Protein AF-A0A2W4R4I9-F1 (afdb_monomer_lite)

Foldseek 3Di:
DDPLVVLLVLLVVLCVVVVDDLDAFPDKDKAAFPQDQASRPRGTRHSVFIWIFGFHDDDPVRNVRHTHIHGPSSVVSNLVNSCVVCVPDNDDPPDDPVVPPPPDPPPPPDDDDDDDDDDD

pLDDT: mean 76.65, std 21.58, range [35.81, 97.25]

Secondary structure (DSSP, 8-state):
--HHHHHHHHHHHHHHTTSS-SSPPSEEEEEE--SPBPTTT-SB--TTSEEEEEE----TT-TT-PEEEEEHHHHHHHHHHHHHH-TTS-PPPS--------------------------

Sequence (120 aa):
MSDDNVLIEKAREAIQSGRLPRRPPVRMWGGPGVGHHCPICREPVTAEQIEYELEFPRDEFDPDGGSEHVHLRCYDAWEVVRNSLDPGRASPPAGSIERDGVKHPAEFVVGSPPSPRQAA

Radius of gyration: 24.02 Å; chains: 1; bounding box: 82×42×50 Å

Structure (mmCIF, N/CA/C/O backbone):
data_AF-A0A2W4R4I9-F1
#
_entry.id   AF-A0A2W4R4I9-F1
#
loop_
_atom_site.group_PDB
_atom_site.id
_atom_site.type_symbol
_atom_site.label_atom_id
_atom_site.label_alt_id
_atom_site.label_comp_id
_atom_site.label_asym_id
_atom_site.label_entity_id
_atom_site.label_seq_id
_atom_site.pdbx_PDB_ins_code
_atom_site.Cartn_x
_atom_site.Cartn_y
_atom_site.Cartn_z
_atom_site.occupancy
_atom_site.B_iso_or_equiv
_atom_site.auth_seq_id
_atom_site.auth_comp_id
_atom_site.auth_asym_id
_atom_site.auth_atom_id
_atom_site.pdbx_PDB_model_num
ATOM 1 N N . MET A 1 1 ? -15.138 -16.263 10.183 1.00 53.09 1 MET A N 1
ATOM 2 C CA . MET A 1 1 ? -14.042 -16.008 9.228 1.00 53.09 1 MET A CA 1
ATOM 3 C C . MET A 1 1 ? -13.382 -14.737 9.708 1.00 53.09 1 MET A C 1
ATOM 5 O O . MET A 1 1 ? -14.089 -13.749 9.825 1.00 53.09 1 MET A O 1
ATOM 9 N N . SER A 1 2 ? -12.126 -14.803 10.141 1.00 70.44 2 SER A N 1
ATOM 10 C CA . SER A 1 2 ? -11.438 -13.645 10.724 1.00 70.44 2 SER A CA 1
ATOM 11 C C . SER A 1 2 ? -11.252 -12.557 9.670 1.00 70.44 2 SER A C 1
ATOM 13 O O . SER A 1 2 ? -11.031 -12.890 8.502 1.00 70.44 2 SER A O 1
ATOM 15 N N . ASP A 1 3 ? -11.309 -11.290 10.076 1.00 79.56 3 ASP A N 1
ATOM 16 C CA . ASP A 1 3 ? -11.022 -10.135 9.216 1.00 79.56 3 ASP A CA 1
ATOM 17 C C . ASP A 1 3 ? -9.697 -10.299 8.455 1.00 79.56 3 ASP A C 1
ATOM 19 O O . ASP A 1 3 ? -9.600 -9.932 7.286 1.00 79.56 3 ASP A O 1
ATOM 23 N N . ASP A 1 4 ? -8.715 -10.972 9.060 1.00 82.62 4 ASP A N 1
ATOM 24 C CA . ASP A 1 4 ? -7.433 -11.296 8.433 1.00 82.62 4 ASP A CA 1
ATOM 25 C C . ASP A 1 4 ? -7.590 -12.156 7.170 1.00 82.62 4 ASP A C 1
ATOM 27 O O . ASP A 1 4 ? -6.949 -11.892 6.160 1.00 82.62 4 ASP A O 1
ATOM 31 N N . ASN A 1 5 ? -8.486 -13.149 7.166 1.00 89.38 5 ASN A N 1
ATOM 32 C CA . ASN A 1 5 ? -8.686 -14.012 5.996 1.00 89.38 5 ASN A CA 1
ATOM 33 C C . ASN A 1 5 ? -9.348 -13.241 4.839 1.00 89.38 5 ASN A C 1
ATOM 35 O O . ASN A 1 5 ? -8.988 -13.412 3.676 1.00 89.38 5 ASN A O 1
ATOM 39 N N . VAL A 1 6 ? -10.249 -12.309 5.164 1.00 93.94 6 VAL A N 1
ATOM 40 C CA . VAL A 1 6 ? -10.828 -11.394 4.168 1.00 93.94 6 VAL A CA 1
ATOM 41 C C . VAL A 1 6 ? -9.747 -10.490 3.567 1.00 93.94 6 VAL A C 1
ATOM 43 O O . VAL A 1 6 ? -9.737 -10.270 2.355 1.00 93.94 6 VAL A O 1
ATOM 46 N N . LEU A 1 7 ? -8.814 -9.984 4.379 1.00 95.25 7 LEU A N 1
ATOM 47 C CA . LEU A 1 7 ? -7.695 -9.178 3.885 1.00 95.25 7 LEU A CA 1
ATOM 48 C C . LEU A 1 7 ? -6.7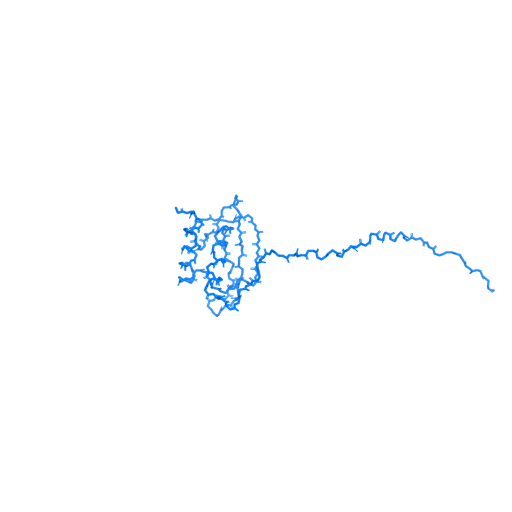36 -9.986 3.005 1.00 95.25 7 LEU A C 1
ATOM 50 O O . LEU A 1 7 ? -6.266 -9.462 1.997 1.00 95.25 7 LEU A O 1
ATOM 54 N N . ILE A 1 8 ? -6.495 -11.260 3.322 1.00 95.06 8 ILE A N 1
ATOM 55 C CA . ILE A 1 8 ? -5.680 -12.166 2.499 1.00 95.06 8 ILE A CA 1
ATOM 56 C C . ILE A 1 8 ? -6.299 -12.360 1.107 1.00 95.06 8 ILE A C 1
ATOM 58 O O . ILE A 1 8 ? -5.595 -12.257 0.099 1.00 95.06 8 ILE A O 1
ATOM 62 N N . GLU A 1 9 ? -7.611 -12.590 1.019 1.00 95.44 9 GLU A N 1
ATOM 63 C CA . GLU A 1 9 ? -8.299 -12.710 -0.275 1.00 95.44 9 GLU A CA 1
ATOM 64 C C . GLU A 1 9 ? -8.234 -11.405 -1.078 1.00 95.44 9 GLU A C 1
ATOM 66 O O . GLU A 1 9 ? -7.878 -11.412 -2.260 1.00 95.44 9 GLU A O 1
ATOM 71 N N . LYS A 1 10 ? -8.480 -10.262 -0.426 1.00 96.38 10 LYS A N 1
ATOM 72 C CA . LYS A 1 10 ? -8.365 -8.940 -1.062 1.00 96.38 10 LYS A CA 1
ATOM 73 C C . LYS A 1 10 ? -6.943 -8.641 -1.536 1.00 96.38 10 LYS A C 1
ATOM 75 O O . LYS A 1 10 ? -6.760 -8.073 -2.609 1.00 96.38 10 LYS A O 1
ATOM 80 N N . ALA A 1 11 ? -5.926 -9.040 -0.776 1.00 96.38 11 ALA A N 1
ATOM 81 C CA . ALA A 1 11 ? -4.533 -8.862 -1.168 1.00 96.38 11 ALA A CA 1
ATOM 82 C C . ALA A 1 11 ? -4.173 -9.713 -2.396 1.00 96.38 11 ALA A C 1
ATOM 84 O O . ALA A 1 11 ? -3.481 -9.241 -3.301 1.00 96.38 11 ALA A O 1
ATOM 85 N N . ARG A 1 12 ? -4.699 -10.942 -2.481 1.00 95.75 12 ARG A N 1
ATOM 86 C CA . ARG A 1 12 ? -4.581 -11.783 -3.680 1.00 95.75 12 ARG A CA 1
ATOM 87 C C . ARG A 1 12 ? -5.235 -11.123 -4.894 1.00 95.75 12 ARG A C 1
ATOM 89 O O . ARG A 1 12 ? -4.610 -11.078 -5.952 1.00 95.75 12 ARG A O 1
ATOM 96 N N . GLU A 1 13 ? -6.440 -10.579 -4.739 1.00 96.00 13 GLU A N 1
ATOM 97 C CA . GLU A 1 13 ? -7.130 -9.834 -5.800 1.00 96.00 13 GLU A CA 1
ATOM 98 C C . GLU A 1 13 ? -6.326 -8.601 -6.244 1.00 96.00 13 GLU A C 1
ATOM 100 O O . GLU A 1 13 ? -6.200 -8.342 -7.443 1.00 96.00 13 GLU A O 1
ATOM 105 N N . ALA A 1 14 ? -5.750 -7.850 -5.300 1.00 95.12 14 ALA A N 1
ATOM 106 C CA . ALA A 1 14 ? -4.943 -6.666 -5.591 1.00 95.12 14 ALA A CA 1
ATOM 107 C C . ALA A 1 14 ? -3.709 -7.005 -6.441 1.00 95.12 14 ALA A C 1
ATOM 109 O O . ALA A 1 14 ? -3.438 -6.304 -7.418 1.00 95.12 14 ALA A O 1
ATOM 110 N N . ILE A 1 15 ? -3.024 -8.112 -6.131 1.00 93.44 15 ILE A N 1
ATOM 111 C CA . ILE A 1 15 ? -1.889 -8.603 -6.925 1.00 93.44 15 ILE A CA 1
ATOM 112 C C . ILE A 1 15 ? -2.335 -9.053 -8.317 1.00 93.44 15 ILE A C 1
ATOM 114 O O . ILE A 1 15 ? -1.723 -8.679 -9.314 1.00 93.44 15 ILE A O 1
ATOM 118 N N . GLN A 1 16 ? -3.410 -9.839 -8.407 1.00 92.50 16 GLN A N 1
ATOM 119 C CA . GLN A 1 16 ? -3.913 -10.349 -9.688 1.00 92.50 16 GLN A CA 1
ATOM 120 C C . GLN A 1 16 ? -4.414 -9.237 -10.614 1.00 92.50 16 GLN A C 1
ATOM 122 O O . GLN A 1 16 ? -4.269 -9.338 -11.828 1.00 92.50 16 GLN A O 1
ATOM 127 N N . SER A 1 17 ? -4.976 -8.173 -10.039 1.00 91.50 17 SER A N 1
ATOM 128 C CA . SER A 1 17 ? -5.472 -7.010 -10.782 1.00 91.50 17 SER A CA 1
ATOM 129 C C . SER A 1 17 ? -4.371 -6.002 -11.131 1.00 91.50 17 SER A C 1
ATOM 131 O O . SER A 1 17 ? -4.665 -4.999 -11.772 1.00 91.50 17 SER A O 1
ATOM 133 N N . GLY A 1 18 ? -3.133 -6.211 -10.666 1.00 89.38 18 GLY A N 1
ATOM 134 C CA . GLY A 1 18 ? -2.015 -5.290 -10.887 1.00 89.38 18 GLY A CA 1
ATOM 135 C C . GLY A 1 18 ? -2.051 -4.003 -10.054 1.00 89.38 18 GLY A C 1
ATOM 136 O O . GLY A 1 18 ? -1.255 -3.112 -10.316 1.00 89.38 18 GLY A O 1
ATOM 137 N N . ARG A 1 19 ? -2.933 -3.898 -9.047 1.00 90.44 19 ARG A N 1
ATOM 138 C CA . ARG A 1 19 ? -2.993 -2.738 -8.132 1.00 90.44 19 ARG A CA 1
ATOM 139 C C . ARG A 1 19 ? -1.799 -2.680 -7.190 1.00 90.44 19 ARG A C 1
ATOM 141 O O . ARG A 1 19 ? -1.341 -1.609 -6.841 1.00 90.44 19 ARG A O 1
ATOM 148 N N . LEU A 1 20 ? -1.320 -3.845 -6.764 1.00 91.06 20 LEU A N 1
ATOM 149 C CA . LEU A 1 20 ? -0.066 -3.962 -6.036 1.00 91.06 20 LEU A CA 1
ATOM 150 C C . LEU A 1 20 ? 0.798 -5.013 -6.715 1.00 91.06 20 LEU A C 1
ATOM 152 O O . LEU A 1 20 ? 0.312 -6.107 -7.008 1.00 91.06 20 LEU A O 1
ATOM 156 N N . PRO A 1 21 ? 2.087 -4.749 -6.940 1.00 89.31 21 PRO A N 1
ATOM 157 C CA . PRO A 1 21 ? 2.948 -5.743 -7.542 1.00 89.31 21 PRO A CA 1
ATOM 158 C C . PRO A 1 21 ? 3.260 -6.871 -6.544 1.00 89.31 21 PRO A C 1
ATOM 160 O O . PRO A 1 21 ? 3.144 -6.728 -5.330 1.00 89.31 21 PRO A O 1
ATOM 163 N N . ARG A 1 22 ? 3.713 -8.021 -7.053 1.00 90.12 22 ARG A N 1
ATOM 164 C CA . ARG A 1 22 ? 4.214 -9.136 -6.222 1.00 90.12 22 ARG A CA 1
ATOM 165 C C . ARG A 1 22 ? 5.666 -8.937 -5.763 1.00 90.12 22 ARG A C 1
ATOM 167 O O . ARG A 1 22 ? 6.135 -9.633 -4.869 1.00 90.12 22 ARG A O 1
ATOM 174 N N . ARG A 1 23 ? 6.433 -8.034 -6.373 1.00 87.81 23 ARG A N 1
ATOM 175 C CA . ARG A 1 23 ? 7.842 -7.765 -6.003 1.00 87.81 23 ARG A CA 1
ATOM 176 C C . ARG A 1 23 ? 7.927 -6.906 -4.731 1.00 87.81 23 ARG A C 1
ATOM 178 O O . ARG A 1 23 ? 6.937 -6.242 -4.431 1.00 87.81 23 ARG A O 1
ATOM 185 N N . PRO A 1 24 ? 9.003 -6.983 -3.929 1.00 88.44 24 PRO A N 1
ATOM 186 C CA . PRO A 1 24 ? 9.096 -6.193 -2.702 1.00 88.44 24 PRO A CA 1
ATOM 187 C C . PRO A 1 24 ? 9.256 -4.703 -3.042 1.00 88.44 24 PRO A C 1
ATOM 189 O O . PRO A 1 24 ? 9.773 -4.397 -4.125 1.00 88.44 24 PRO A O 1
ATOM 192 N N . PRO A 1 25 ? 8.819 -3.786 -2.160 1.00 90.69 25 PRO A N 1
ATOM 193 C CA . PRO A 1 25 ? 9.110 -2.370 -2.330 1.00 90.69 25 PRO A CA 1
ATOM 194 C C . PRO A 1 25 ? 10.622 -2.138 -2.221 1.00 90.69 25 PRO A C 1
ATOM 196 O O . PRO A 1 25 ? 11.334 -2.889 -1.549 1.00 90.69 25 PRO A O 1
ATOM 199 N N . VAL A 1 26 ? 11.122 -1.098 -2.885 1.00 90.50 26 VAL A N 1
ATOM 200 C CA . VAL A 1 26 ? 12.518 -0.655 -2.732 1.00 90.50 26 VAL A CA 1
ATOM 201 C C . VAL A 1 26 ? 12.697 0.189 -1.481 1.00 90.50 26 VAL A C 1
ATOM 203 O O . VAL A 1 26 ? 13.772 0.171 -0.880 1.00 90.50 26 VAL A O 1
ATOM 206 N N . ARG A 1 27 ? 11.651 0.915 -1.076 1.00 88.94 27 ARG A N 1
ATOM 207 C CA . ARG A 1 27 ? 11.630 1.739 0.131 1.00 88.94 27 ARG A CA 1
ATOM 208 C C . ARG A 1 27 ? 10.240 1.703 0.747 1.00 88.94 27 ARG A C 1
ATOM 210 O O . ARG A 1 27 ? 9.243 1.595 0.038 1.00 88.94 27 ARG A O 1
ATOM 217 N N . MET A 1 28 ? 10.205 1.788 2.070 1.00 93.94 28 MET A N 1
ATOM 218 C CA . MET A 1 28 ? 8.971 1.855 2.837 1.00 93.94 28 MET A CA 1
ATOM 219 C C . MET A 1 28 ? 9.088 2.917 3.925 1.00 93.94 28 MET A C 1
ATOM 221 O O . MET A 1 28 ? 10.131 3.020 4.580 1.00 93.94 28 MET A O 1
ATOM 225 N N . TRP A 1 29 ? 8.017 3.673 4.135 1.00 94.38 29 TRP A N 1
ATOM 226 C CA . TRP A 1 29 ? 7.892 4.635 5.228 1.00 94.38 29 TRP A CA 1
ATOM 227 C C . TRP A 1 29 ? 6.619 4.341 6.004 1.00 94.38 29 TRP A C 1
ATOM 229 O O . TRP A 1 29 ? 5.616 3.953 5.418 1.00 94.38 29 TRP A O 1
ATOM 239 N N . GLY A 1 30 ? 6.679 4.479 7.326 1.00 94.50 30 GLY A N 1
ATOM 240 C CA . GLY A 1 30 ? 5.517 4.344 8.197 1.00 94.50 30 GLY A CA 1
ATOM 241 C C . GLY A 1 30 ? 5.109 5.705 8.741 1.00 94.50 30 GLY A C 1
ATOM 242 O O . GLY A 1 30 ? 5.968 6.454 9.216 1.00 94.50 30 GLY A O 1
ATOM 243 N N . GLY A 1 31 ? 3.815 6.004 8.712 1.00 94.19 31 GLY A N 1
ATOM 244 C CA . GLY A 1 31 ? 3.290 7.293 9.149 1.00 94.19 31 GLY A CA 1
ATOM 245 C C . GLY A 1 31 ? 1.784 7.278 9.412 1.00 94.19 31 GLY A C 1
ATOM 246 O O . GLY A 1 31 ? 1.132 6.245 9.240 1.00 94.19 31 GLY A O 1
ATOM 247 N N . PRO A 1 32 ? 1.222 8.404 9.885 1.00 95.50 32 PRO A N 1
ATOM 248 C CA . PRO A 1 32 ? -0.223 8.593 9.923 1.00 95.50 32 PRO A CA 1
ATOM 249 C C . PRO A 1 32 ? -0.788 8.661 8.500 1.00 95.50 32 PRO A C 1
ATOM 251 O O . PRO A 1 32 ? -0.155 9.230 7.613 1.00 95.50 32 PRO A O 1
ATOM 254 N N . GLY A 1 33 ? -1.990 8.122 8.305 1.00 91.81 33 GLY A N 1
ATOM 255 C CA . GLY A 1 33 ? -2.639 8.107 7.000 1.00 91.81 33 GLY A CA 1
ATOM 256 C C . GLY A 1 33 ? -2.900 9.498 6.426 1.00 91.81 33 GLY A C 1
ATOM 257 O O . GLY A 1 33 ? -3.331 10.410 7.134 1.00 91.81 33 GLY A O 1
ATOM 258 N N . VAL A 1 34 ? -2.696 9.665 5.123 1.00 91.88 34 VAL A N 1
ATOM 259 C CA . VAL A 1 34 ? -2.918 10.960 4.446 1.00 91.88 34 VAL A CA 1
ATOM 260 C C . VAL A 1 34 ? -4.242 11.029 3.674 1.00 91.88 34 VAL A C 1
ATOM 262 O O . VAL A 1 34 ? -4.534 12.020 3.009 1.00 91.88 34 VAL A O 1
ATOM 265 N N . GLY A 1 35 ? -5.077 9.992 3.776 1.00 93.06 35 GLY A N 1
ATOM 266 C CA . GLY A 1 35 ? -6.385 9.901 3.122 1.00 93.06 35 GLY A CA 1
ATOM 267 C C . GLY A 1 35 ? -6.369 9.221 1.750 1.00 93.06 35 GLY A C 1
ATOM 268 O O . GLY A 1 35 ? -7.414 9.155 1.099 1.00 93.06 35 GLY A O 1
ATOM 269 N N . HIS A 1 36 ? -5.225 8.694 1.301 1.00 93.50 36 HIS A N 1
ATOM 270 C CA . HIS A 1 36 ? -5.163 7.890 0.080 1.00 93.50 36 HIS A CA 1
ATOM 271 C C . HIS A 1 36 ? -5.897 6.556 0.253 1.00 93.50 36 HIS A C 1
ATOM 273 O O . HIS A 1 36 ? -6.005 6.011 1.351 1.00 93.50 36 HIS A O 1
ATOM 279 N N . HIS A 1 37 ? -6.445 6.039 -0.848 1.00 95.44 37 HIS A N 1
ATOM 280 C CA . HIS A 1 37 ? -7.189 4.785 -0.827 1.00 95.44 37 HIS A CA 1
ATOM 281 C C . HIS A 1 37 ? -6.218 3.614 -0.793 1.00 95.44 37 HIS A C 1
ATOM 283 O O . HIS A 1 37 ? -5.401 3.463 -1.696 1.00 95.44 37 HIS A O 1
ATOM 289 N N . CYS A 1 38 ? -6.365 2.748 0.206 1.00 96.44 38 CYS A N 1
ATOM 290 C CA . CYS A 1 38 ? -5.585 1.528 0.290 1.00 96.44 38 CYS A CA 1
ATOM 291 C C . CYS A 1 38 ? -5.910 0.615 -0.906 1.00 96.44 38 CYS A C 1
ATOM 293 O O . CYS A 1 38 ? -7.068 0.215 -1.065 1.00 96.44 38 CYS A O 1
ATOM 295 N N . PRO A 1 39 ? -4.936 0.207 -1.737 1.00 95.00 39 PRO A N 1
ATOM 296 C CA . PRO A 1 39 ? -5.192 -0.590 -2.940 1.00 95.00 39 PRO A CA 1
ATOM 297 C C . PRO A 1 39 ? -5.763 -1.986 -2.637 1.00 95.00 39 PRO A C 1
ATOM 299 O O . PRO A 1 39 ? -6.346 -2.615 -3.523 1.00 95.00 39 PRO A O 1
ATOM 302 N N . ILE A 1 40 ? -5.650 -2.462 -1.389 1.00 96.06 40 ILE A N 1
ATOM 303 C CA . ILE A 1 40 ? -6.126 -3.775 -0.927 1.00 96.06 40 ILE A CA 1
ATOM 304 C C . ILE A 1 40 ? -7.590 -3.704 -0.495 1.00 96.06 40 ILE A C 1
ATOM 306 O O . ILE A 1 40 ? -8.448 -4.361 -1.088 1.00 96.06 40 ILE A O 1
ATOM 310 N N . CYS A 1 41 ? -7.903 -2.906 0.530 1.00 95.62 41 CYS A N 1
ATOM 311 C CA . CYS A 1 41 ? -9.266 -2.820 1.060 1.00 95.62 41 CYS A CA 1
ATOM 312 C C . CYS A 1 41 ? -10.145 -1.794 0.333 1.00 95.62 41 CYS A C 1
ATOM 314 O O . CYS A 1 41 ? -11.366 -1.906 0.424 1.00 95.62 41 CYS A O 1
ATOM 316 N N . ARG A 1 42 ? -9.534 -0.877 -0.434 1.00 94.50 42 ARG A N 1
ATOM 317 C CA . ARG A 1 42 ? -10.151 0.254 -1.151 1.00 94.50 42 ARG A CA 1
ATOM 318 C C . ARG A 1 42 ? -10.794 1.311 -0.257 1.00 94.50 42 ARG A C 1
ATOM 320 O O . ARG A 1 42 ? -11.538 2.148 -0.753 1.00 94.50 42 ARG A O 1
ATOM 327 N N . GLU A 1 43 ? -10.484 1.300 1.033 1.00 95.50 43 GLU A N 1
ATOM 328 C CA . GLU A 1 43 ? -10.887 2.350 1.966 1.00 95.50 43 GLU A CA 1
ATOM 329 C C . GLU A 1 43 ? -9.755 3.369 2.148 1.00 95.50 43 GLU A C 1
ATOM 331 O O . GLU A 1 43 ? -8.581 2.997 2.034 1.00 95.50 43 GLU A O 1
ATOM 336 N N . PRO A 1 44 ? -10.075 4.647 2.412 1.00 95.88 44 PRO A N 1
ATOM 337 C CA . PRO A 1 44 ? -9.061 5.649 2.708 1.00 95.88 44 PRO A CA 1
ATOM 338 C C . PRO A 1 44 ? -8.297 5.291 3.988 1.00 95.88 44 PRO A C 1
ATOM 340 O O . PRO A 1 44 ? -8.890 4.834 4.968 1.00 95.88 44 PRO A O 1
ATOM 343 N N . VAL A 1 45 ? -6.984 5.525 3.993 1.00 94.50 45 VAL A N 1
ATOM 344 C CA . VAL A 1 45 ? -6.176 5.460 5.213 1.00 94.50 45 VAL A CA 1
ATOM 345 C C . VAL A 1 45 ? -6.223 6.818 5.899 1.00 94.50 45 VAL A C 1
ATOM 347 O O . VAL A 1 45 ? -5.660 7.791 5.406 1.00 94.50 45 VAL A O 1
ATOM 350 N N . THR A 1 46 ? -6.962 6.924 7.000 1.00 94.81 46 THR A N 1
ATOM 351 C CA . THR A 1 46 ? -7.157 8.207 7.690 1.00 94.81 46 THR A CA 1
ATOM 352 C C . THR A 1 46 ? -5.954 8.564 8.564 1.00 94.81 46 THR A C 1
ATOM 354 O O . THR A 1 46 ? -5.180 7.692 8.949 1.00 94.81 46 THR A O 1
ATOM 357 N N . ALA A 1 47 ? -5.829 9.834 8.955 1.00 94.25 47 ALA A N 1
ATOM 358 C CA . ALA A 1 47 ? -4.752 10.300 9.840 1.00 94.25 47 ALA A CA 1
ATOM 359 C C . ALA A 1 47 ? -4.758 9.660 11.241 1.00 94.25 47 ALA A C 1
ATOM 361 O O . ALA A 1 47 ? -3.765 9.736 11.962 1.00 94.25 47 ALA A O 1
ATOM 362 N N . GLU A 1 48 ? -5.863 9.019 11.630 1.00 94.69 48 GLU A N 1
ATOM 363 C CA . GLU A 1 48 ? -5.992 8.241 12.870 1.00 94.69 48 GLU A CA 1
ATOM 364 C C . GLU A 1 48 ? -5.461 6.804 12.724 1.00 94.69 48 GLU A C 1
ATOM 366 O O . GLU A 1 48 ? -5.298 6.088 13.713 1.00 94.69 48 GLU A O 1
ATOM 371 N N . GLN A 1 49 ? -5.206 6.366 11.492 1.00 93.69 49 GLN A N 1
ATOM 372 C CA . GLN A 1 49 ? -4.682 5.052 11.150 1.00 93.69 49 GLN A CA 1
ATOM 373 C C . GLN A 1 49 ? -3.199 5.152 10.784 1.00 93.69 49 GLN A C 1
ATOM 375 O O . GLN A 1 49 ? -2.714 6.194 10.350 1.00 93.69 49 GLN A O 1
ATOM 380 N N . ILE A 1 50 ? -2.478 4.041 10.941 1.00 93.38 50 ILE A N 1
ATOM 381 C CA . ILE A 1 50 ? -1.101 3.919 10.458 1.00 93.38 50 ILE A CA 1
ATOM 382 C C . ILE A 1 50 ? -1.115 3.370 9.035 1.00 93.38 50 ILE A C 1
ATOM 384 O O . ILE A 1 50 ? -1.739 2.334 8.766 1.00 93.38 50 ILE A O 1
ATOM 388 N N . GLU A 1 51 ? -0.387 4.049 8.156 1.00 94.00 51 GLU A N 1
ATOM 389 C CA . GLU A 1 51 ? -0.106 3.605 6.800 1.00 94.00 51 GLU A CA 1
ATOM 390 C C . GLU A 1 51 ? 1.366 3.245 6.612 1.00 94.00 51 GLU A C 1
ATOM 392 O O . GLU A 1 51 ? 2.255 3.765 7.293 1.00 94.00 51 GLU A O 1
ATOM 397 N N . TYR A 1 52 ? 1.593 2.349 5.657 1.00 96.25 52 TYR A N 1
ATOM 398 C CA . TYR A 1 52 ? 2.862 2.217 4.974 1.00 96.25 52 TYR A CA 1
ATOM 399 C C . TYR A 1 52 ? 2.764 2.838 3.591 1.00 96.25 52 TYR A C 1
ATOM 401 O O . TYR A 1 52 ? 1.884 2.486 2.806 1.00 96.25 52 TYR A O 1
ATOM 409 N N . GLU 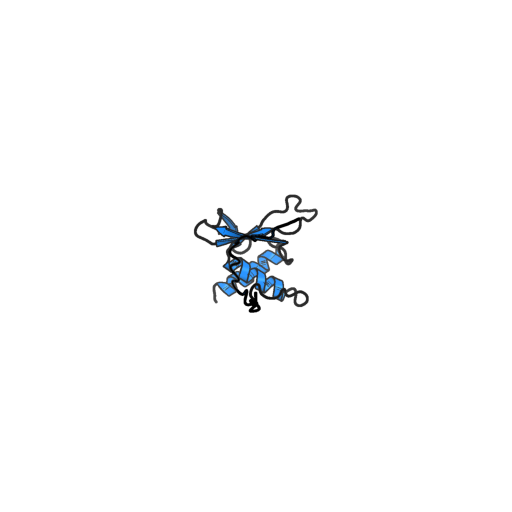A 1 53 ? 3.712 3.714 3.299 1.00 94.56 53 GLU A N 1
ATOM 410 C CA . GLU A 1 53 ? 3.986 4.224 1.965 1.00 94.56 53 GLU A CA 1
ATOM 411 C C . GLU A 1 53 ? 5.026 3.306 1.320 1.00 94.56 53 GLU A C 1
ATOM 413 O O . GLU A 1 53 ? 6.116 3.120 1.868 1.00 94.56 53 GLU A O 1
ATOM 418 N N . LEU A 1 54 ? 4.687 2.695 0.187 1.00 93.25 54 LEU A N 1
ATOM 419 C CA . LEU A 1 54 ? 5.513 1.707 -0.502 1.00 93.25 54 LEU A CA 1
ATOM 420 C C . LEU A 1 54 ? 5.991 2.266 -1.837 1.00 93.25 54 LEU A C 1
ATOM 422 O O . LEU A 1 54 ? 5.203 2.395 -2.769 1.00 93.25 54 LEU A O 1
ATOM 426 N N . GLU A 1 55 ? 7.287 2.534 -1.957 1.00 91.44 55 GLU A N 1
ATOM 427 C CA . GLU A 1 55 ? 7.894 2.880 -3.243 1.00 91.44 55 GLU A CA 1
ATOM 428 C C . GLU A 1 55 ? 8.356 1.598 -3.936 1.00 91.44 55 GLU A C 1
ATOM 430 O O . GLU A 1 55 ? 9.105 0.788 -3.372 1.00 91.44 55 GLU A O 1
ATOM 435 N N . PHE A 1 56 ? 7.928 1.418 -5.183 1.00 87.38 56 PHE A N 1
ATOM 436 C CA . PHE A 1 56 ? 8.352 0.316 -6.039 1.00 87.38 56 PHE A CA 1
ATOM 437 C C . PHE A 1 56 ? 9.357 0.801 -7.095 1.00 87.38 56 PHE A C 1
ATOM 439 O O . PHE A 1 56 ? 9.394 1.988 -7.419 1.00 87.38 56 PHE A O 1
ATOM 446 N N . PRO A 1 57 ? 10.204 -0.091 -7.650 1.00 82.62 57 PRO A N 1
ATOM 447 C CA . PRO A 1 57 ? 11.101 0.301 -8.730 1.00 82.62 57 PRO A CA 1
ATOM 448 C C . PRO A 1 57 ? 10.303 0.889 -9.895 1.00 82.62 57 PRO A C 1
ATOM 450 O O . PRO A 1 57 ? 9.291 0.309 -10.288 1.00 82.62 57 PRO A O 1
ATOM 453 N N . ARG A 1 58 ? 10.769 2.000 -10.465 1.00 75.75 58 ARG A N 1
ATOM 454 C CA . ARG A 1 58 ? 10.170 2.562 -11.681 1.00 75.75 58 ARG A CA 1
ATOM 455 C C . ARG A 1 58 ? 10.226 1.520 -12.790 1.00 75.75 58 ARG A C 1
ATOM 457 O O . ARG A 1 58 ? 11.286 0.948 -13.043 1.00 75.75 58 ARG A O 1
ATOM 464 N N . ASP A 1 59 ? 9.095 1.303 -13.441 1.00 67.88 59 ASP A N 1
ATOM 465 C CA . ASP A 1 59 ? 9.018 0.523 -14.670 1.00 67.88 59 ASP A CA 1
ATOM 466 C C . ASP A 1 59 ? 8.666 1.470 -15.824 1.00 67.88 59 ASP A C 1
ATOM 468 O O . ASP A 1 59 ? 8.200 2.586 -15.606 1.00 67.88 59 ASP A O 1
ATOM 472 N N . GLU A 1 60 ? 8.854 1.025 -17.066 1.00 61.75 60 GLU A N 1
ATOM 473 C CA . GLU A 1 60 ? 8.607 1.831 -18.278 1.00 61.75 60 GLU A CA 1
ATOM 474 C C . GLU A 1 60 ? 7.172 2.394 -18.367 1.00 61.75 60 GLU A C 1
ATOM 476 O O . GLU A 1 60 ? 6.926 3.354 -19.094 1.00 61.75 60 GLU A O 1
ATOM 481 N N . PHE A 1 61 ? 6.237 1.811 -17.611 1.00 59.56 61 PHE A N 1
ATOM 482 C CA . PHE A 1 61 ? 4.820 2.174 -17.570 1.00 59.56 61 PHE A CA 1
ATOM 483 C C . PHE A 1 61 ? 4.420 3.036 -16.363 1.00 59.56 61 PHE A C 1
ATOM 485 O O . PHE A 1 61 ? 3.310 3.559 -16.364 1.00 59.56 61 PHE A O 1
ATOM 492 N N . ASP A 1 62 ? 5.299 3.204 -15.369 1.00 61.28 62 ASP A N 1
ATOM 493 C CA . ASP A 1 62 ? 5.082 4.079 -14.208 1.00 61.28 62 ASP A CA 1
ATOM 494 C C . ASP A 1 62 ? 6.299 5.005 -14.037 1.00 61.28 62 ASP A C 1
ATOM 496 O O . ASP A 1 62 ? 7.188 4.768 -13.208 1.00 61.28 62 ASP A O 1
ATOM 500 N N . PRO A 1 63 ? 6.412 6.033 -14.900 1.00 57.59 63 PRO A N 1
ATOM 501 C CA . PRO A 1 63 ? 7.581 6.899 -14.937 1.00 57.59 63 PRO A CA 1
ATOM 502 C C . PRO A 1 63 ? 7.699 7.768 -13.688 1.00 57.59 63 PRO A C 1
ATOM 504 O O . PRO A 1 63 ? 8.807 8.208 -13.387 1.00 57.59 63 PRO A O 1
ATOM 507 N N . ASP A 1 64 ? 6.603 7.997 -12.959 1.00 59.34 64 ASP A N 1
ATOM 508 C CA . ASP A 1 64 ? 6.566 8.796 -11.735 1.00 59.34 64 ASP A CA 1
ATOM 509 C C . ASP A 1 64 ? 7.060 8.024 -10.503 1.00 59.34 64 ASP A C 1
ATOM 511 O O . ASP A 1 64 ? 7.555 8.661 -9.567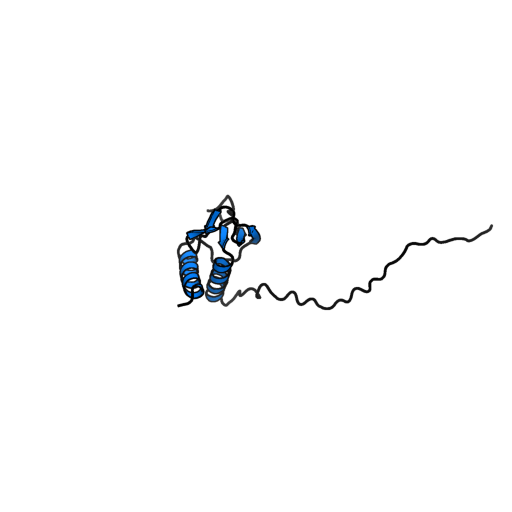 1.00 59.34 64 ASP A O 1
ATOM 515 N N . GLY A 1 65 ? 7.073 6.684 -10.544 1.00 61.00 65 GLY A N 1
ATOM 516 C CA . GLY A 1 65 ? 7.514 5.845 -9.431 1.00 61.00 65 GLY A CA 1
ATOM 517 C C . GLY A 1 65 ? 6.657 6.103 -8.204 1.00 61.00 65 GLY A C 1
ATOM 518 O O . GLY A 1 65 ? 7.182 6.552 -7.186 1.00 61.00 65 GLY A O 1
ATOM 519 N N . GLY A 1 66 ? 5.346 5.914 -8.354 1.00 71.62 66 GLY A N 1
ATOM 520 C CA . GLY A 1 66 ? 4.370 6.223 -7.316 1.00 71.62 66 GLY A CA 1
ATOM 521 C C . GLY A 1 66 ? 4.625 5.464 -6.011 1.00 71.62 66 GLY A C 1
ATOM 522 O O . GLY A 1 66 ? 5.065 4.310 -6.013 1.00 71.62 66 GLY A O 1
ATOM 523 N N . SER A 1 67 ? 4.330 6.128 -4.892 1.00 86.00 67 SER A N 1
ATOM 524 C CA . SER A 1 67 ? 4.208 5.479 -3.588 1.00 86.00 67 SER A CA 1
ATOM 525 C C . SER A 1 67 ? 2.781 4.975 -3.408 1.00 86.00 67 SER A C 1
ATOM 527 O O . SER A 1 67 ? 1.826 5.736 -3.553 1.00 86.00 67 SER A O 1
ATOM 529 N N . GLU A 1 68 ? 2.631 3.705 -3.050 1.00 91.94 68 GLU A N 1
ATOM 530 C CA . GLU A 1 68 ? 1.331 3.134 -2.701 1.00 91.94 68 GLU A CA 1
ATOM 531 C C . GLU A 1 68 ? 1.089 3.267 -1.197 1.00 91.94 68 GLU A C 1
ATOM 533 O O . GLU A 1 68 ? 1.940 2.884 -0.394 1.00 91.94 68 GLU A O 1
ATOM 538 N N . HIS A 1 69 ? -0.082 3.768 -0.809 1.00 95.06 69 HIS A N 1
ATOM 539 C CA . HIS A 1 69 ? -0.459 3.967 0.592 1.00 95.06 69 HIS A CA 1
ATOM 540 C C . HIS A 1 69 ? -1.311 2.795 1.065 1.00 95.06 69 HIS A C 1
ATOM 542 O O . HIS A 1 69 ? -2.371 2.524 0.503 1.00 95.06 69 HIS A O 1
ATOM 548 N N . VAL A 1 70 ? -0.869 2.076 2.093 1.00 96.06 70 VAL A N 1
ATOM 549 C CA . VAL A 1 70 ? -1.502 0.824 2.526 1.00 96.06 70 VAL A CA 1
ATOM 550 C C . VAL A 1 70 ? -1.693 0.828 4.039 1.00 96.06 70 VAL A C 1
ATOM 552 O O . VAL A 1 70 ? -0.768 1.149 4.776 1.00 96.06 70 VAL A O 1
ATOM 555 N N . HIS A 1 71 ? -2.862 0.416 4.544 1.00 97.25 71 HIS A N 1
ATOM 556 C CA . HIS A 1 71 ? -3.031 0.187 5.988 1.00 97.25 71 HIS A CA 1
ATOM 557 C C . HIS A 1 71 ? -2.041 -0.862 6.503 1.00 97.25 71 HIS A C 1
ATOM 559 O O . HIS A 1 71 ? -1.833 -1.876 5.836 1.00 97.25 71 HIS A O 1
ATOM 565 N N . LEU A 1 72 ? -1.574 -0.709 7.746 1.00 94.44 72 LEU A N 1
ATOM 566 C CA . LEU A 1 72 ? -0.697 -1.680 8.421 1.00 94.44 72 LEU A CA 1
ATOM 567 C C . LEU A 1 72 ? -1.163 -3.143 8.251 1.00 94.44 72 LEU A C 1
ATOM 569 O O . LEU A 1 72 ? -0.439 -3.977 7.723 1.00 94.44 72 LEU A O 1
ATOM 573 N N . ARG A 1 73 ? -2.418 -3.450 8.608 1.00 95.12 73 ARG A N 1
ATOM 574 C CA . ARG A 1 73 ? -2.945 -4.828 8.514 1.00 95.12 73 ARG A CA 1
ATOM 575 C C . ARG A 1 73 ? -3.120 -5.319 7.078 1.00 95.12 73 ARG A C 1
ATOM 577 O O . ARG A 1 73 ? -3.058 -6.515 6.809 1.00 95.12 73 ARG A O 1
ATOM 584 N N . CYS A 1 74 ? -3.393 -4.402 6.152 1.00 96.12 74 CYS A N 1
ATOM 585 C CA . CYS A 1 74 ? -3.509 -4.754 4.743 1.00 96.12 74 CYS A CA 1
ATOM 586 C C . CYS A 1 74 ? -2.128 -5.104 4.173 1.00 96.12 74 CYS A C 1
ATOM 588 O O . CYS A 1 74 ? -2.017 -6.054 3.401 1.00 96.12 74 CYS A O 1
ATOM 590 N N . TYR A 1 75 ? -1.083 -4.390 4.600 1.00 95.88 75 TYR A N 1
ATOM 591 C CA . TYR A 1 75 ? 0.298 -4.708 4.263 1.00 95.88 75 TYR A CA 1
ATOM 592 C C . TYR A 1 75 ? 0.685 -6.114 4.738 1.00 95.88 75 TYR A C 1
ATOM 594 O O . TYR A 1 75 ? 1.132 -6.908 3.914 1.00 95.88 75 TYR A O 1
ATOM 602 N N . ASP A 1 76 ? 0.408 -6.469 5.998 1.00 94.94 76 ASP A N 1
ATOM 603 C CA . ASP A 1 76 ? 0.693 -7.814 6.532 1.00 94.94 76 ASP A CA 1
ATOM 604 C C . ASP A 1 76 ? 0.033 -8.919 5.686 1.00 94.94 76 ASP A C 1
ATOM 606 O O . ASP A 1 76 ? 0.654 -9.924 5.327 1.00 94.94 76 ASP A O 1
ATOM 610 N N . ALA A 1 77 ? -1.233 -8.722 5.301 1.00 95.75 77 ALA A N 1
ATOM 611 C CA . ALA A 1 77 ? -1.945 -9.665 4.445 1.00 95.75 77 ALA A CA 1
ATOM 612 C C . ALA A 1 77 ? -1.305 -9.782 3.051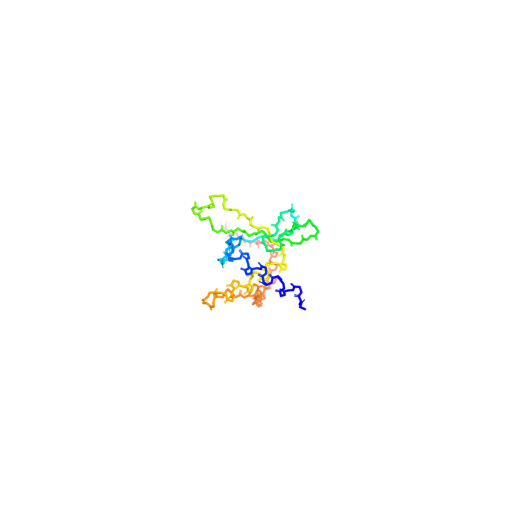 1.00 95.75 77 ALA A C 1
ATOM 614 O O . ALA A 1 77 ? -1.150 -10.882 2.511 1.00 95.75 77 ALA A O 1
ATOM 615 N N . TRP A 1 78 ? -0.892 -8.659 2.465 1.00 95.81 78 TRP A N 1
ATOM 616 C CA . TRP A 1 78 ? -0.158 -8.663 1.205 1.00 95.81 78 TRP A CA 1
ATOM 617 C C . TRP A 1 78 ? 1.194 -9.358 1.319 1.00 95.81 78 TRP A C 1
ATOM 619 O O . TRP A 1 78 ? 1.524 -10.129 0.415 1.00 95.81 78 TRP A O 1
ATOM 629 N N . GLU A 1 79 ? 1.920 -9.189 2.428 1.00 94.44 79 GLU A N 1
ATOM 630 C CA . GLU A 1 79 ? 3.180 -9.888 2.697 1.00 94.44 79 GLU A CA 1
ATOM 631 C C . GLU A 1 79 ? 3.020 -11.410 2.736 1.00 94.44 79 GLU A C 1
ATOM 633 O O . GLU A 1 79 ? 3.794 -12.149 2.115 1.00 94.44 79 GLU A O 1
ATOM 638 N N . VAL A 1 80 ? 1.965 -11.895 3.387 1.00 93.69 80 VAL A N 1
ATOM 639 C CA . VAL A 1 80 ? 1.649 -13.327 3.408 1.00 93.69 80 VAL A CA 1
ATOM 640 C C . VAL A 1 80 ? 1.382 -13.843 1.993 1.00 93.69 80 VAL A C 1
ATOM 642 O O . VAL A 1 80 ? 1.949 -14.860 1.579 1.00 93.69 80 VAL A O 1
ATOM 645 N N . VAL A 1 81 ? 0.555 -13.135 1.216 1.00 94.62 81 VAL A N 1
ATOM 646 C CA . VAL A 1 81 ? 0.203 -13.571 -0.140 1.00 94.62 81 VAL A CA 1
ATOM 647 C C . VAL A 1 81 ? 1.421 -13.548 -1.060 1.00 94.62 81 VAL A C 1
ATOM 649 O O . VAL A 1 81 ? 1.698 -14.564 -1.701 1.00 94.62 81 VAL A O 1
ATOM 652 N N . ARG A 1 82 ? 2.190 -12.451 -1.118 1.00 91.94 82 ARG A N 1
ATOM 653 C CA . ARG A 1 82 ? 3.387 -12.366 -1.980 1.00 91.94 82 ARG A CA 1
ATOM 654 C C . ARG A 1 82 ? 4.385 -13.487 -1.679 1.00 91.94 82 ARG A C 1
ATOM 656 O O . ARG A 1 82 ? 4.955 -14.042 -2.615 1.00 91.94 82 ARG A O 1
ATOM 663 N N . ASN A 1 83 ? 4.557 -13.843 -0.403 1.00 89.94 83 ASN A N 1
ATOM 664 C CA . ASN A 1 83 ? 5.510 -14.856 0.035 1.00 89.94 83 ASN A CA 1
ATOM 665 C C . ASN A 1 83 ? 5.016 -16.265 -0.306 1.00 89.94 83 ASN A C 1
ATOM 667 O O . ASN A 1 83 ? 5.787 -17.115 -0.736 1.00 89.94 83 ASN A O 1
ATOM 671 N N . SER A 1 84 ? 3.703 -16.497 -0.209 1.00 88.00 84 SER A N 1
ATOM 672 C CA . SER A 1 84 ? 3.096 -17.763 -0.637 1.00 88.00 84 SER A CA 1
ATOM 673 C C . SER A 1 84 ? 3.203 -18.007 -2.149 1.00 88.00 84 SER A C 1
ATOM 675 O O . SER A 1 84 ? 3.233 -19.153 -2.592 1.00 88.00 84 SER A O 1
ATOM 677 N N . LEU A 1 85 ? 3.268 -16.936 -2.947 1.00 81.44 85 LEU A N 1
ATOM 678 C CA . LEU A 1 85 ? 3.399 -17.007 -4.403 1.00 81.44 85 LEU A CA 1
ATOM 679 C C . LEU A 1 85 ? 4.860 -17.124 -4.865 1.00 81.44 85 LEU A C 1
ATOM 681 O O . LEU A 1 85 ? 5.099 -17.566 -5.990 1.00 81.44 85 LEU A O 1
ATOM 685 N N . ASP A 1 86 ? 5.819 -16.735 -4.019 1.00 68.88 86 ASP A N 1
ATOM 686 C CA . ASP A 1 86 ? 7.263 -16.805 -4.264 1.00 68.88 86 ASP A CA 1
ATOM 687 C C . ASP A 1 86 ? 7.989 -17.636 -3.190 1.00 68.88 86 ASP A C 1
ATOM 689 O O . ASP A 1 86 ? 8.677 -17.090 -2.327 1.00 68.88 86 ASP A O 1
ATOM 693 N N . PRO A 1 87 ? 7.880 -18.975 -3.227 1.00 58.69 87 PRO A N 1
ATOM 694 C CA . PRO A 1 87 ? 8.527 -19.824 -2.228 1.00 58.69 87 PRO A CA 1
ATOM 695 C C . PRO A 1 87 ? 10.067 -19.821 -2.318 1.00 58.69 87 PRO A C 1
ATOM 697 O O . PRO A 1 87 ? 10.725 -20.359 -1.433 1.00 58.69 87 PRO A O 1
ATOM 700 N N . GLY A 1 88 ? 10.653 -19.254 -3.383 1.00 57.16 88 GLY A N 1
ATOM 701 C CA . GLY A 1 88 ? 12.097 -19.275 -3.653 1.00 57.16 88 GLY A CA 1
ATOM 702 C C . GLY A 1 88 ? 12.867 -18.033 -3.190 1.00 57.16 88 GLY A C 1
ATOM 703 O O . GLY A 1 88 ? 14.097 -18.064 -3.170 1.00 57.16 88 GLY A O 1
ATOM 704 N N . ARG A 1 89 ? 12.177 -16.946 -2.824 1.00 51.91 89 ARG A N 1
ATOM 705 C CA . ARG A 1 89 ? 12.771 -15.653 -2.437 1.00 51.91 89 ARG A CA 1
ATOM 706 C C . ARG A 1 89 ? 12.159 -15.095 -1.150 1.00 51.91 89 ARG A C 1
ATOM 708 O O . ARG A 1 89 ? 12.135 -13.877 -0.983 1.00 51.91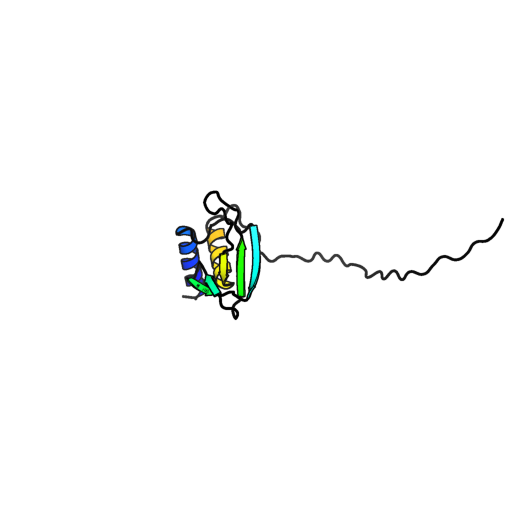 89 ARG A O 1
ATOM 715 N N . ALA A 1 90 ? 11.642 -15.952 -0.268 1.00 50.78 90 ALA A N 1
ATOM 716 C CA . ALA A 1 90 ? 11.114 -15.522 1.020 1.00 50.78 90 ALA A CA 1
ATOM 717 C C . ALA A 1 90 ? 12.138 -14.629 1.734 1.00 50.78 90 ALA A C 1
ATOM 719 O O . ALA A 1 90 ? 13.216 -15.088 2.119 1.00 50.78 90 ALA A O 1
ATOM 720 N N . SER A 1 91 ? 11.822 -13.338 1.857 1.00 48.50 91 SER A N 1
ATOM 721 C CA . SER A 1 91 ? 12.595 -12.443 2.707 1.00 48.50 91 SER A CA 1
ATOM 722 C C . SER A 1 91 ? 12.492 -12.968 4.139 1.00 48.50 91 SER A C 1
ATOM 724 O O . SER A 1 91 ? 11.401 -13.384 4.545 1.00 48.50 91 SER A O 1
ATOM 726 N N . PRO A 1 92 ? 13.586 -12.963 4.921 1.00 45.78 92 PRO A N 1
ATOM 727 C CA . PRO A 1 92 ? 13.473 -13.215 6.350 1.00 45.78 92 PRO A CA 1
ATOM 728 C C . PRO A 1 92 ? 12.452 -12.228 6.942 1.00 45.78 92 PRO A C 1
ATOM 730 O O . PRO A 1 92 ? 12.376 -11.089 6.466 1.00 45.78 92 PRO A O 1
ATOM 733 N N . PRO A 1 93 ? 11.643 -12.648 7.933 1.00 40.59 93 PRO A N 1
ATOM 734 C CA . PRO A 1 93 ? 10.651 -11.769 8.536 1.00 40.59 93 PRO A CA 1
ATOM 735 C C . PRO A 1 93 ? 11.341 -10.497 9.031 1.00 40.59 93 PRO A C 1
ATOM 737 O O . PRO A 1 93 ? 12.430 -10.563 9.611 1.00 40.59 93 PRO A O 1
ATOM 740 N N . ALA A 1 94 ? 10.714 -9.343 8.796 1.00 47.94 94 ALA A N 1
ATOM 741 C CA . ALA A 1 94 ? 11.132 -8.061 9.346 1.00 47.94 94 ALA A CA 1
ATOM 742 C C . ALA A 1 94 ? 11.042 -8.120 10.882 1.00 47.94 94 ALA A C 1
ATOM 744 O O . ALA A 1 94 ? 10.040 -7.748 11.483 1.00 47.94 94 ALA A O 1
ATOM 745 N N . GLY A 1 95 ? 12.058 -8.692 11.528 1.00 41.00 95 GLY A N 1
ATOM 746 C CA . GLY A 1 95 ? 11.968 -9.024 12.945 1.00 41.00 95 GLY A CA 1
ATOM 747 C C . GLY A 1 95 ? 12.981 -10.053 13.425 1.00 41.00 95 GLY A C 1
ATOM 748 O O . GLY A 1 95 ? 12.603 -11.027 14.061 1.00 41.00 95 GLY A O 1
ATOM 749 N N . SER A 1 96 ? 14.267 -9.838 13.153 1.00 37.16 96 SER A N 1
ATOM 750 C CA . SER A 1 96 ? 15.358 -10.244 14.051 1.00 37.16 96 SER A CA 1
ATOM 751 C C . SER A 1 96 ? 16.560 -9.342 13.786 1.00 37.16 96 SER A C 1
ATOM 753 O O . SER A 1 96 ? 17.567 -9.745 13.218 1.00 37.16 96 SER A O 1
ATOM 755 N N . ILE A 1 97 ? 16.463 -8.090 14.234 1.00 46.59 97 ILE A N 1
ATOM 756 C CA . ILE A 1 97 ? 17.640 -7.489 14.862 1.00 46.59 97 ILE A CA 1
ATOM 757 C C . ILE A 1 97 ? 17.890 -8.282 16.146 1.00 46.59 97 ILE A C 1
ATOM 759 O O . ILE A 1 97 ? 17.462 -7.897 17.235 1.00 46.59 97 ILE A O 1
ATOM 763 N N . GLU A 1 98 ? 18.538 -9.434 16.013 1.00 35.81 98 GLU A N 1
ATOM 764 C CA . GLU A 1 98 ? 19.257 -10.011 17.132 1.00 35.81 98 GLU A CA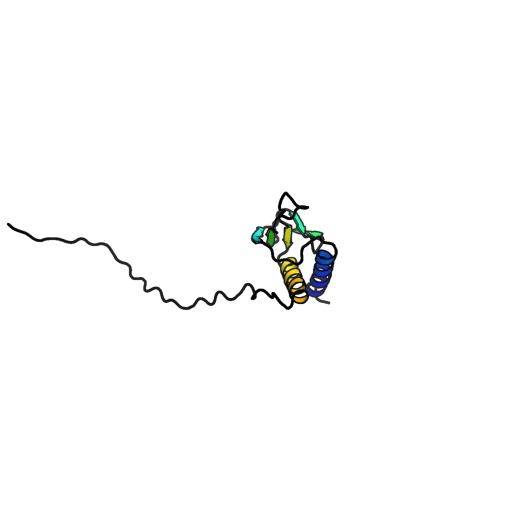 1
ATOM 765 C C . GLU A 1 98 ? 20.326 -8.967 17.454 1.00 35.81 98 GLU A C 1
ATOM 767 O O . GLU A 1 98 ? 21.264 -8.739 16.693 1.00 35.81 98 GLU A O 1
ATOM 772 N N . ARG A 1 99 ? 20.090 -8.178 18.508 1.00 48.09 99 ARG A N 1
ATOM 773 C CA . ARG A 1 99 ? 21.141 -7.345 19.075 1.00 48.09 99 ARG A CA 1
ATOM 774 C C . ARG A 1 99 ? 22.154 -8.321 19.644 1.00 48.09 99 ARG A C 1
ATOM 776 O O . ARG A 1 99 ? 22.065 -8.668 20.820 1.00 48.09 99 ARG A O 1
ATOM 783 N N . ASP A 1 100 ? 23.082 -8.767 18.803 1.00 42.53 100 ASP A N 1
ATOM 784 C CA . ASP A 1 100 ? 24.342 -9.322 19.252 1.00 42.53 100 ASP A CA 1
ATOM 785 C C . ASP A 1 100 ? 24.862 -8.379 20.327 1.00 42.53 100 ASP A C 1
ATOM 787 O O . ASP A 1 100 ? 25.061 -7.181 20.102 1.00 42.53 100 ASP A O 1
ATOM 791 N N . GLY A 1 101 ? 24.957 -8.920 21.538 1.00 44.72 101 GLY A N 1
ATOM 792 C CA . GLY A 1 101 ? 25.380 -8.233 22.742 1.00 44.72 101 GLY A CA 1
ATOM 793 C C . GLY A 1 101 ? 26.841 -7.814 22.662 1.00 44.72 101 GLY A C 1
ATOM 794 O O . GLY A 1 101 ? 27.667 -8.281 23.444 1.00 44.72 101 GLY A O 1
ATOM 795 N N . VAL A 1 102 ? 27.161 -6.887 21.764 1.00 39.28 102 VAL A N 1
ATOM 796 C CA . VAL A 1 102 ? 28.339 -6.047 21.874 1.00 39.28 102 VAL A CA 1
ATOM 797 C C . VAL A 1 102 ? 28.065 -5.087 23.025 1.00 39.28 102 VAL A C 1
ATOM 799 O O . VAL A 1 102 ? 27.382 -4.068 22.933 1.00 39.28 102 VAL A O 1
ATOM 802 N N . LYS A 1 103 ? 28.575 -5.498 24.182 1.00 39.12 103 LYS A N 1
ATOM 803 C CA . LYS A 1 103 ? 28.750 -4.652 25.351 1.00 39.12 103 LYS A CA 1
ATOM 804 C C . LYS A 1 103 ? 29.704 -3.541 24.920 1.00 39.12 103 LYS A C 1
ATOM 806 O O . LYS A 1 103 ? 30.901 -3.783 24.816 1.00 39.12 103 LYS A O 1
ATOM 811 N N . HIS A 1 104 ? 29.195 -2.348 24.629 1.00 38.78 104 HIS A N 1
ATOM 812 C CA . HIS A 1 104 ? 30.047 -1.163 24.617 1.00 38.78 104 HIS A CA 1
ATOM 813 C C . HIS A 1 104 ? 30.465 -0.910 26.069 1.00 38.78 104 HIS A C 1
ATOM 815 O O . HIS A 1 104 ? 29.585 -0.635 26.891 1.00 38.78 104 HIS A O 1
ATOM 821 N N . PRO A 1 105 ? 31.754 -1.012 26.440 1.00 36.78 105 PRO A N 1
ATOM 822 C CA . PRO A 1 105 ? 32.178 -0.408 27.685 1.00 36.78 105 PRO A CA 1
ATOM 823 C C . PRO A 1 105 ? 32.033 1.108 27.519 1.00 36.78 105 PRO A C 1
ATOM 825 O O . PRO A 1 105 ? 32.539 1.706 26.567 1.00 36.78 105 PRO A O 1
ATOM 828 N N . ALA A 1 106 ? 31.279 1.718 28.429 1.00 43.12 106 ALA A N 1
ATOM 829 C CA . ALA A 1 106 ? 31.214 3.159 28.582 1.00 43.12 106 ALA A CA 1
ATOM 830 C C . ALA A 1 106 ? 32.561 3.654 29.128 1.00 43.12 106 ALA A C 1
ATOM 832 O O . ALA A 1 106 ? 32.706 3.893 30.321 1.00 43.12 106 ALA A O 1
ATOM 833 N N . GLU A 1 107 ? 33.559 3.782 28.259 1.00 36.69 107 GLU A N 1
ATOM 834 C CA . GLU A 1 107 ? 34.836 4.407 28.601 1.00 36.69 107 GLU A CA 1
ATOM 835 C C . GLU A 1 107 ? 34.719 5.893 28.256 1.00 36.69 107 GLU A C 1
ATOM 837 O O . GLU A 1 107 ? 35.031 6.374 27.166 1.00 36.69 107 GLU A O 1
ATOM 842 N N . PHE A 1 108 ? 34.162 6.606 29.226 1.00 41.09 108 PHE A N 1
ATOM 843 C CA . PHE A 1 108 ? 34.142 8.051 29.333 1.00 41.09 108 PHE A CA 1
ATOM 844 C C . PHE A 1 108 ? 35.595 8.542 29.471 1.00 41.09 108 PHE A C 1
ATOM 846 O O . PHE A 1 108 ? 36.120 8.647 30.578 1.00 41.09 108 PHE A O 1
ATOM 853 N N . VAL A 1 109 ? 36.282 8.809 28.356 1.00 49.31 109 VAL A N 1
ATOM 854 C CA . VAL A 1 109 ? 37.615 9.433 28.397 1.00 49.31 109 VAL A CA 1
ATOM 855 C C . VAL A 1 109 ? 37.464 10.937 28.592 1.00 49.31 109 VAL A C 1
ATOM 857 O O . VAL A 1 109 ? 37.345 11.727 27.657 1.00 49.31 109 VAL A O 1
ATOM 860 N N . VAL A 1 110 ? 37.437 11.332 29.863 1.00 49.38 110 VAL A N 1
ATOM 861 C CA . VAL A 1 110 ? 37.614 12.721 30.284 1.00 49.38 110 VAL A CA 1
ATOM 862 C C . VAL A 1 110 ? 39.005 13.154 29.842 1.00 49.38 110 VAL A C 1
ATOM 864 O O . VAL A 1 110 ? 40.012 12.608 30.293 1.00 49.38 110 VAL A O 1
ATOM 867 N N . GLY A 1 111 ? 39.066 14.130 28.942 1.00 45.69 111 GLY A N 1
ATOM 868 C CA . GLY A 1 111 ? 40.314 14.801 28.619 1.00 45.69 111 GLY A CA 1
ATOM 869 C C . GLY A 1 111 ? 40.888 15.472 29.867 1.00 45.69 111 GLY A C 1
ATOM 870 O O . GLY A 1 111 ? 40.214 16.250 30.542 1.00 45.69 111 GLY A O 1
ATOM 871 N N . SER A 1 112 ? 42.152 15.191 30.165 1.00 48.62 112 SER A N 1
ATOM 872 C CA . SER A 1 112 ? 42.993 16.059 30.985 1.00 48.62 112 SER A CA 1
ATOM 873 C C . SER A 1 112 ? 44.451 15.981 30.523 1.00 48.62 112 SER A C 1
ATOM 875 O O . SER A 1 112 ? 44.871 14.961 29.976 1.00 48.62 112 SER A O 1
ATOM 877 N N . PRO A 1 113 ? 45.189 17.098 30.640 1.00 54.06 113 PRO A N 1
ATOM 878 C CA . PRO A 1 113 ? 46.285 17.447 29.740 1.00 54.06 113 PRO A CA 1
ATOM 879 C C . PRO A 1 113 ? 47.634 16.888 30.209 1.00 54.06 113 PRO A C 1
ATOM 881 O O . PRO A 1 113 ? 47.812 16.645 31.404 1.00 54.06 113 PRO A O 1
ATOM 884 N N . PRO A 1 114 ? 48.643 16.773 29.327 1.00 43.97 114 PRO A N 1
ATOM 885 C CA . PRO A 1 114 ? 50.005 16.563 29.781 1.00 43.97 114 PRO A CA 1
ATOM 886 C C . PRO A 1 114 ? 50.666 17.892 30.192 1.00 43.97 114 PRO A C 1
ATOM 888 O O . PRO A 1 114 ? 50.703 18.869 29.449 1.00 43.97 114 PRO A O 1
ATOM 891 N N . SER A 1 115 ? 51.252 17.883 31.383 1.00 48.84 115 SER A N 1
ATOM 892 C CA . SER A 1 115 ? 52.367 18.727 31.832 1.00 48.84 115 SER A CA 1
ATOM 893 C C . SER A 1 115 ? 53.395 17.792 32.482 1.00 48.84 115 SER A C 1
ATOM 895 O O . SER A 1 115 ? 53.018 16.699 32.903 1.00 48.84 115 SER A O 1
ATOM 897 N N . PRO A 1 116 ? 54.638 18.213 32.754 1.00 60.75 116 PRO A N 1
ATOM 898 C CA . PRO A 1 116 ? 55.558 19.052 31.987 1.00 60.75 116 PRO A CA 1
ATOM 899 C C . PRO A 1 116 ? 56.865 18.268 31.697 1.00 60.75 116 PRO A C 1
ATOM 901 O O . PRO A 1 116 ? 57.111 17.220 32.298 1.00 60.75 116 PRO A O 1
ATOM 904 N N . ARG A 1 117 ? 57.783 18.784 30.866 1.00 48.62 117 ARG A N 1
ATOM 905 C CA . ARG A 1 117 ? 59.201 18.408 31.027 1.00 48.62 117 ARG A CA 1
ATOM 906 C C . ARG A 1 117 ? 60.174 19.469 30.518 1.00 48.62 117 ARG A C 1
ATOM 908 O O . ARG A 1 117 ? 60.072 19.943 29.396 1.00 48.62 117 ARG A O 1
ATOM 915 N N . GLN A 1 118 ? 61.071 19.842 31.424 1.00 51.09 118 GLN A N 1
ATOM 916 C CA . GLN A 1 118 ? 62.055 20.914 31.338 1.00 51.09 118 GLN A CA 1
ATOM 917 C C . GLN A 1 118 ? 63.336 20.502 30.589 1.00 51.09 118 GLN A C 1
ATOM 919 O O . GLN A 1 118 ? 63.676 19.320 30.556 1.00 51.09 118 GLN A O 1
ATOM 924 N N . ALA A 1 119 ? 64.065 21.550 30.187 1.00 44.72 119 ALA A N 1
ATOM 925 C CA . ALA A 1 119 ? 65.522 21.697 30.090 1.00 44.72 119 ALA A CA 1
ATOM 926 C C . ALA A 1 119 ? 66.260 21.144 28.856 1.00 44.72 119 ALA A C 1
ATOM 928 O O . ALA A 1 119 ? 66.487 19.942 28.723 1.00 44.72 119 ALA A O 1
ATOM 929 N N . ALA A 1 120 ? 66.762 22.085 28.050 1.00 47.53 120 ALA A N 1
ATOM 930 C CA . ALA A 1 120 ? 68.200 22.330 27.911 1.00 47.53 120 ALA A CA 1
ATOM 931 C C . ALA A 1 120 ? 68.444 23.846 27.846 1.00 47.53 120 ALA A C 1
ATOM 933 O O . ALA A 1 120 ? 67.594 24.532 27.232 1.00 47.53 120 ALA A O 1
#